Protein AF-A0AAX6HJB7-F1 (afdb_monomer)

InterPro domains:
  IPR014752 Arrestin-like, C-terminal domain superfamily [G3DSA:2.60.40.640] (1-41)
  IPR014752 Arrestin-like, C-terminal domain superfamily [G3DSA:2.60.40.640] (43-120)
  IPR028934 Vacuolar protein sorting protein 26 related [PF03643] (1-119)
  IPR028934 Vacuolar protein sorting protein 26 related [PTHR12233] (1-119)

Foldseek 3Di:
DDDWFDDDDPDGDWDKDWDWADDDPDDIDIDIDTDTDDDDDDDDPDFQKDKDWDDDPPAFIKIKIWRGDDDDPPGDTDIDM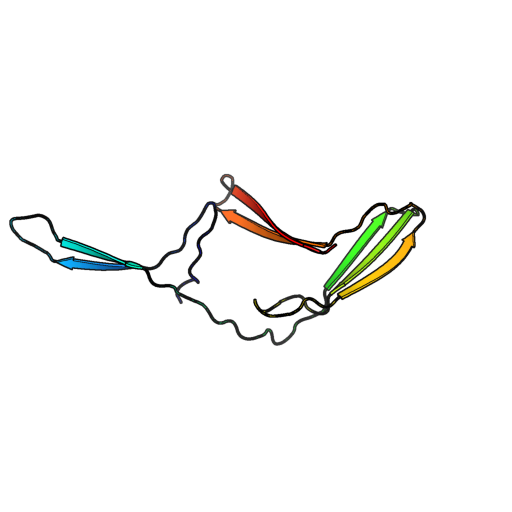DTPDHNDDDPDDKDWDKDWDWDDDDPPIDIDIDTPDIGD

Radius of gyration: 23.43 Å; Cα contacts (8 Å, |Δi|>4): 183; chains: 1; bounding box: 47×35×75 Å

Organism: Iris pallida (NCBI:txid29817)

Solvent-accessible surface area (backbone atoms only — not comparable to full-atom values): 7988 Å² total; per-residue (Å²): 131,86,71,56,53,40,84,58,92,92,48,74,47,80,50,70,53,74,50,71,50,84,53,95,91,52,83,60,50,75,49,75,45,78,56,85,46,79,75,89,74,79,82,70,96,74,58,55,61,40,76,48,77,50,77,42,89,100,34,34,30,39,38,39,39,29,63,49,71,74,77,61,102,84,60,82,93,52,68,50,77,45,82,79,38,78,72,59,88,78,89,80,81,75,49,71,46,69,51,73,50,76,46,75,61,80,95,60,58,45,76,48,76,47,80,78,43,79,49,121

pLDDT: mean 94.42, std 4.49, range [64.0, 97.69]

Secondary structure (DSSP, 8-state):
-PPPPEE-SS-EE-EEEEEEE--SSSPPEEEEEEE------PPPS----EEEEEEETTTEEEEEEES-S---TT----EEEEEEEE-S------EEEEEEEEES-GGG-EEEEEEEEEE-

Mean predicted aligned error: 5.27 Å

Nearest PDB structures (foldseek):
  7blq-assembly1_J  TM=9.415E-01  e=1.748E-09  Thermochaetoides thermophila DSM 1495
  7blo-assembly1_J  TM=9.409E-01  e=1.846E-09  Homo sapiens
  2r51-assembly1_A  TM=9.096E-01  e=3.958E-09  unclassified
  3lha-assembly2_B  TM=9.266E-01  e=7.206E-09  Mus musculus
  6md5-assembly1_A  TM=8.850E-01  e=4.921E-09  Danio rerio

Structure (mmCIF, N/CA/C/O backbone):
data_AF-A0AAX6HJB7-F1
#
_entry.id   AF-A0AAX6HJB7-F1
#
loop_
_atom_site.group_PDB
_atom_site.id
_atom_site.type_symbol
_atom_site.label_atom_id
_atom_site.label_alt_id
_atom_site.label_comp_id
_atom_site.label_asym_id
_atom_site.label_entity_id
_atom_site.label_seq_id
_atom_site.pdbx_PDB_ins_code
_atom_site.Cartn_x
_atom_site.Cartn_y
_atom_site.Cartn_z
_atom_site.occupancy
_atom_site.B_iso_or_equiv
_atom_site.auth_seq_id
_atom_site.auth_comp_id
_atom_site.auth_asym_id
_atom_site.auth_atom_id
_atom_site.pdbx_PDB_model_num
ATOM 1 N N . MET A 1 1 ? 18.890 -8.332 -10.661 1.00 64.00 1 MET A N 1
ATOM 2 C CA . MET A 1 1 ? 17.612 -8.703 -11.309 1.00 64.00 1 MET A CA 1
ATOM 3 C C . MET A 1 1 ? 16.896 -7.428 -11.729 1.00 64.00 1 MET A C 1
ATOM 5 O O . MET A 1 1 ? 17.056 -6.439 -11.022 1.00 64.00 1 MET A O 1
ATOM 9 N N . PRO A 1 2 ? 16.183 -7.409 -12.867 1.00 89.12 2 PRO A N 1
ATOM 10 C CA . PRO A 1 2 ? 15.421 -6.237 -13.295 1.00 89.12 2 PRO A CA 1
ATOM 11 C C . PRO A 1 2 ? 14.309 -5.894 -12.285 1.00 89.12 2 PRO A C 1
ATOM 13 O O . PRO A 1 2 ? 13.802 -6.768 -11.580 1.00 89.12 2 PRO A O 1
ATOM 16 N N . TYR A 1 3 ? 13.952 -4.615 -12.199 1.00 95.75 3 TYR A N 1
ATOM 17 C CA . TYR A 1 3 ? 12.834 -4.143 -11.386 1.00 95.75 3 TYR A CA 1
ATOM 18 C C . TYR A 1 3 ? 11.505 -4.403 -12.105 1.00 95.75 3 TYR A C 1
ATOM 20 O O . TYR A 1 3 ? 11.454 -4.511 -13.330 1.00 95.75 3 TYR A O 1
ATOM 28 N N . GLU A 1 4 ? 10.420 -4.510 -11.340 1.00 96.56 4 GLU A N 1
ATOM 29 C CA . GLU A 1 4 ? 9.080 -4.637 -11.910 1.00 96.56 4 GLU A CA 1
ATOM 30 C C . GLU A 1 4 ? 8.719 -3.371 -12.702 1.00 96.56 4 GLU A C 1
ATOM 32 O O . GLU A 1 4 ? 9.042 -2.252 -12.300 1.00 96.56 4 GLU A O 1
ATOM 37 N N . SER A 1 5 ? 8.079 -3.551 -13.859 1.00 97.62 5 SER A N 1
ATOM 38 C CA . SER A 1 5 ? 7.613 -2.432 -14.679 1.00 97.62 5 SER A CA 1
ATOM 39 C C . SER A 1 5 ? 6.569 -1.620 -13.921 1.00 97.62 5 SER A C 1
ATOM 41 O O . SER A 1 5 ? 5.623 -2.178 -13.373 1.00 97.62 5 SER A O 1
ATOM 43 N N . TYR A 1 6 ? 6.719 -0.298 -13.929 1.00 97.19 6 TYR A N 1
ATOM 44 C CA . TYR A 1 6 ? 5.857 0.608 -13.178 1.00 97.19 6 TYR A CA 1
ATOM 45 C C . TYR A 1 6 ? 5.481 1.821 -14.027 1.00 97.19 6 TYR A C 1
ATOM 47 O O . TYR A 1 6 ? 6.332 2.426 -14.681 1.00 97.19 6 TYR A O 1
ATOM 55 N N . ASN A 1 7 ? 4.199 2.177 -14.021 1.00 96.88 7 ASN A N 1
ATOM 56 C CA . ASN A 1 7 ? 3.677 3.357 -14.702 1.00 96.88 7 ASN A CA 1
ATOM 57 C C . ASN A 1 7 ? 2.932 4.220 -13.682 1.00 96.88 7 ASN A C 1
ATOM 59 O O . ASN A 1 7 ? 1.751 3.997 -13.418 1.00 96.88 7 ASN A O 1
ATOM 63 N N . GLY A 1 8 ? 3.677 5.136 -13.076 1.00 95.88 8 GLY A N 1
ATOM 64 C CA . GLY A 1 8 ? 3.228 6.043 -12.035 1.00 95.88 8 GLY A CA 1
ATOM 65 C C . GLY A 1 8 ? 2.830 7.423 -12.542 1.00 95.88 8 GLY A C 1
ATOM 66 O O . GLY A 1 8 ? 2.720 7.653 -13.751 1.00 95.88 8 GLY A O 1
ATOM 67 N N . VAL A 1 9 ? 2.647 8.339 -11.592 1.00 95.69 9 VAL A N 1
ATOM 68 C CA . VAL A 1 9 ? 2.314 9.746 -11.864 1.00 95.69 9 VAL A CA 1
ATOM 69 C C . VAL A 1 9 ? 3.575 10.505 -12.278 1.00 95.69 9 VAL A C 1
ATOM 71 O O . VAL A 1 9 ? 3.653 11.033 -13.386 1.00 95.69 9 VAL A O 1
ATOM 74 N N . ASN A 1 10 ? 4.595 10.478 -11.423 1.00 95.88 10 ASN A N 1
ATOM 75 C CA . ASN A 1 10 ? 5.857 11.194 -11.591 1.00 95.88 10 ASN A CA 1
ATOM 76 C C . ASN A 1 10 ? 6.973 10.316 -12.168 1.00 95.88 10 ASN A C 1
ATOM 78 O O . ASN A 1 10 ? 7.996 10.833 -12.618 1.00 95.88 10 ASN A O 1
ATOM 82 N N . VAL A 1 11 ? 6.801 8.989 -12.181 1.00 96.31 11 VAL A N 1
ATOM 83 C CA . VAL A 1 11 ? 7.839 8.055 -12.638 1.00 96.31 11 VAL A CA 1
ATOM 84 C C . VAL A 1 11 ? 7.290 6.934 -13.517 1.00 96.31 11 VAL A C 1
ATOM 86 O O . VAL A 1 11 ? 6.225 6.370 -13.278 1.00 96.31 11 VAL A O 1
ATOM 89 N N . ARG A 1 12 ? 8.058 6.567 -14.551 1.00 96.44 12 ARG A N 1
ATOM 90 C CA . ARG A 1 12 ? 7.783 5.411 -15.416 1.00 96.44 12 ARG A CA 1
ATOM 91 C C . ARG A 1 12 ? 9.028 4.545 -15.550 1.00 96.44 12 ARG A C 1
ATOM 93 O O . ARG A 1 12 ? 10.011 4.973 -16.150 1.00 96.44 12 ARG A O 1
ATOM 100 N N . LEU A 1 13 ? 8.957 3.310 -15.067 1.00 97.12 13 LEU A N 1
ATOM 101 C CA . LEU A 1 13 ? 9.980 2.283 -15.243 1.00 97.12 13 LEU A CA 1
ATOM 102 C C . LEU A 1 13 ? 9.517 1.320 -16.338 1.00 97.12 13 LEU A C 1
ATOM 104 O O . LEU A 1 13 ? 8.550 0.578 -16.163 1.00 97.12 13 LEU A O 1
ATOM 108 N N . ARG A 1 14 ? 10.182 1.365 -17.497 1.00 96.94 14 ARG A N 1
ATOM 109 C CA . ARG A 1 14 ? 9.791 0.615 -18.698 1.00 96.94 14 ARG A CA 1
ATOM 110 C C . ARG A 1 14 ? 10.988 -0.087 -19.319 1.00 96.94 14 ARG A C 1
ATOM 112 O O . ARG A 1 14 ? 12.083 0.466 -19.351 1.00 96.94 14 ARG A O 1
ATOM 119 N N . TYR A 1 15 ? 10.728 -1.254 -19.893 1.00 97.38 15 TYR A N 1
ATOM 120 C CA . TYR A 1 15 ? 11.691 -2.009 -20.682 1.00 97.38 15 TYR A CA 1
ATOM 121 C C . TYR A 1 15 ? 11.314 -1.950 -22.162 1.00 97.38 15 TYR A C 1
ATOM 123 O O . TYR A 1 15 ? 10.129 -1.959 -22.517 1.00 97.38 15 TYR A O 1
ATOM 131 N N . ILE A 1 16 ? 12.328 -1.841 -23.022 1.00 97.25 16 ILE A N 1
ATOM 132 C CA . ILE A 1 16 ? 12.165 -1.808 -24.476 1.00 97.25 16 ILE A CA 1
ATOM 133 C C . ILE A 1 16 ? 13.169 -2.738 -25.150 1.00 97.25 16 ILE A C 1
ATOM 135 O O . ILE A 1 16 ? 14.331 -2.803 -24.754 1.00 97.25 16 ILE A O 1
ATOM 139 N N . LEU A 1 17 ? 12.723 -3.413 -26.204 1.00 97.38 17 LEU A N 1
ATOM 140 C CA . LEU A 1 17 ? 13.595 -3.986 -27.219 1.00 97.38 17 LEU A CA 1
ATOM 141 C C . LEU A 1 17 ? 13.729 -2.954 -28.337 1.00 97.38 17 LEU A C 1
ATOM 143 O O . LEU A 1 17 ? 12.743 -2.656 -29.011 1.00 97.38 17 LEU A O 1
ATOM 147 N N . LYS A 1 18 ? 14.929 -2.397 -28.511 1.00 97.56 18 LYS A N 1
ATOM 148 C CA . LYS A 1 18 ? 15.237 -1.411 -29.551 1.00 97.56 18 LYS A CA 1
ATOM 149 C C . LYS A 1 18 ? 16.095 -2.063 -30.630 1.00 97.56 18 LYS A C 1
ATOM 151 O O . LYS A 1 18 ? 17.236 -2.432 -30.367 1.00 97.56 18 LYS A O 1
ATOM 156 N N . VAL A 1 19 ? 15.561 -2.175 -31.840 1.00 97.69 19 VAL A N 1
ATOM 157 C CA . VAL A 1 19 ? 16.272 -2.681 -33.018 1.00 97.69 19 VAL A CA 1
ATOM 158 C C . VAL A 1 19 ? 16.710 -1.492 -33.859 1.00 97.69 19 VAL A C 1
ATOM 160 O O . VAL A 1 19 ? 15.913 -0.603 -34.144 1.00 97.69 19 VAL A O 1
ATOM 163 N N . THR A 1 20 ? 17.986 -1.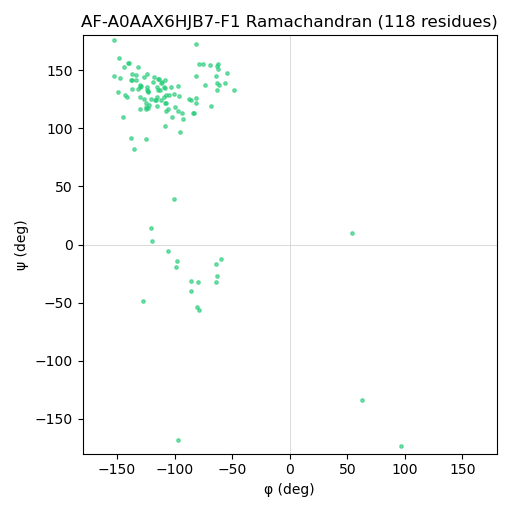454 -34.235 1.00 97.50 20 THR A N 1
ATOM 164 C CA . THR A 1 20 ? 18.540 -0.406 -35.100 1.00 97.50 20 THR A CA 1
ATOM 165 C C . THR A 1 20 ? 19.177 -1.054 -36.322 1.00 97.50 20 THR A C 1
ATOM 167 O O . THR A 1 20 ? 20.138 -1.805 -36.182 1.00 97.50 20 THR A O 1
ATOM 170 N N . VAL A 1 21 ? 18.656 -0.762 -37.513 1.00 96.88 21 VAL A N 1
ATOM 171 C CA . VAL A 1 21 ? 19.255 -1.168 -38.790 1.00 96.88 21 VAL A CA 1
ATOM 172 C C . VAL A 1 21 ? 20.163 -0.036 -39.260 1.00 96.88 21 VAL A C 1
ATOM 174 O O . VAL A 1 21 ? 19.681 1.037 -39.639 1.00 96.88 21 VAL A O 1
ATOM 177 N N . SER A 1 22 ? 21.476 -0.270 -39.185 1.00 96.00 22 SER A N 1
ATOM 178 C CA . SER A 1 22 ? 22.496 0.710 -39.571 1.00 96.00 22 SER A CA 1
ATOM 179 C C . SER A 1 22 ? 22.585 0.853 -41.088 1.00 96.00 22 SER A C 1
ATOM 181 O O . SER A 1 22 ? 22.558 -0.153 -41.801 1.00 96.00 22 SER A O 1
ATOM 183 N N . ARG A 1 23 ? 22.692 2.085 -41.594 1.00 95.19 23 ARG A N 1
ATOM 184 C CA . ARG A 1 23 ? 22.809 2.369 -43.033 1.00 95.19 23 ARG A CA 1
ATOM 185 C C . ARG A 1 23 ? 23.851 3.462 -43.284 1.00 95.19 23 ARG A C 1
ATOM 187 O O . ARG A 1 23 ? 23.940 4.420 -42.530 1.00 95.19 23 ARG A O 1
ATOM 194 N N . ASN A 1 24 ? 24.629 3.318 -44.359 1.00 89.31 24 ASN A N 1
ATOM 195 C CA . ASN A 1 24 ? 25.815 4.156 -44.600 1.00 89.31 24 ASN A CA 1
ATOM 196 C C . ASN A 1 24 ? 25.505 5.545 -45.185 1.00 89.31 24 ASN A C 1
ATOM 198 O O . ASN A 1 24 ? 26.223 6.496 -44.902 1.00 89.31 24 ASN A O 1
ATOM 202 N N . TYR A 1 25 ? 24.457 5.668 -46.007 1.00 91.12 25 TYR A N 1
ATOM 203 C CA . TYR A 1 25 ? 24.164 6.889 -46.784 1.00 91.12 25 TYR A CA 1
ATOM 204 C C . TYR A 1 25 ? 22.807 7.528 -46.449 1.00 91.12 25 TYR A C 1
ATOM 206 O O . TYR A 1 25 ? 22.405 8.507 -47.069 1.00 91.12 25 TYR A O 1
ATOM 214 N N . VAL A 1 26 ? 22.082 6.964 -45.481 1.00 92.88 26 VAL A N 1
ATOM 215 C CA . VAL A 1 26 ? 20.764 7.422 -45.013 1.00 92.88 26 VAL A CA 1
ATOM 216 C C . VAL A 1 26 ? 20.624 7.119 -43.526 1.00 92.88 26 VAL A C 1
ATOM 218 O O . VAL A 1 26 ? 21.328 6.261 -43.001 1.00 92.88 26 VAL A O 1
ATOM 221 N N . SER A 1 27 ? 19.698 7.802 -42.849 1.00 94.50 27 SER A N 1
ATOM 222 C CA . SER A 1 27 ? 19.447 7.616 -41.416 1.00 94.50 27 SER A CA 1
ATOM 223 C C . SER A 1 27 ? 19.161 6.155 -41.053 1.00 94.50 27 SER A C 1
ATOM 225 O O . SER A 1 27 ? 18.567 5.399 -41.827 1.00 94.50 27 SER A O 1
ATOM 227 N N . ASN A 1 28 ? 19.563 5.737 -39.855 1.00 95.56 28 ASN A N 1
ATOM 228 C CA . ASN A 1 28 ? 19.258 4.396 -39.359 1.00 95.56 28 ASN A CA 1
ATOM 229 C C . ASN A 1 28 ? 17.745 4.212 -39.191 1.00 95.56 28 ASN A C 1
ATOM 231 O O . ASN A 1 28 ? 17.041 5.140 -38.792 1.00 95.56 28 ASN A O 1
ATOM 235 N N . ILE A 1 29 ? 17.252 3.002 -39.454 1.00 96.19 29 ILE A N 1
ATOM 236 C CA . ILE A 1 29 ? 15.877 2.631 -39.096 1.00 96.19 29 ILE A CA 1
ATOM 237 C C . ILE A 1 29 ? 15.915 2.149 -37.653 1.00 96.19 29 ILE A C 1
ATOM 239 O O . ILE A 1 29 ? 16.681 1.243 -37.328 1.00 96.19 29 ILE A O 1
ATOM 243 N N . VAL A 1 30 ? 15.113 2.761 -36.790 1.00 96.94 30 VAL A N 1
ATOM 244 C CA . VAL A 1 30 ? 15.047 2.426 -35.369 1.00 96.94 30 VAL A CA 1
ATOM 245 C C . VAL A 1 30 ? 13.619 2.035 -35.035 1.00 96.94 30 VAL A C 1
ATOM 247 O O . VAL A 1 30 ? 12.717 2.855 -35.151 1.00 96.94 30 VAL A O 1
ATOM 250 N N . GLU A 1 31 ? 13.434 0.808 -34.566 1.00 97.69 31 GLU A N 1
ATOM 251 C CA . GLU A 1 31 ? 12.148 0.284 -34.112 1.00 97.69 31 GLU A CA 1
ATOM 252 C C . GLU A 1 31 ? 12.236 -0.106 -32.642 1.00 97.69 31 GLU A C 1
ATOM 254 O O . GLU A 1 31 ? 13.250 -0.638 -32.189 1.00 97.69 31 GLU A O 1
ATOM 259 N N . SER A 1 32 ? 11.192 0.185 -31.867 1.00 97.56 32 SER A N 1
ATOM 260 C CA . SER A 1 32 ? 11.161 -0.110 -30.430 1.00 97.56 32 SER A CA 1
ATOM 261 C C . SER A 1 32 ? 9.860 -0.795 -30.033 1.00 97.56 32 SER A C 1
ATOM 263 O O . SER A 1 32 ? 8.773 -0.353 -30.397 1.00 97.56 32 SER A O 1
ATOM 265 N N . ARG A 1 33 ? 9.962 -1.868 -29.245 1.00 97.56 33 ARG A N 1
ATOM 266 C CA . ARG A 1 33 ? 8.812 -2.594 -28.687 1.00 97.56 33 ARG A CA 1
ATOM 267 C C . ARG A 1 33 ? 8.903 -2.655 -27.169 1.00 97.56 33 ARG A C 1
ATOM 269 O O . ARG A 1 33 ? 9.947 -2.998 -26.622 1.00 97.56 33 ARG A O 1
ATOM 276 N N . HIS A 1 34 ? 7.805 -2.322 -26.498 1.00 96.62 34 HIS A N 1
ATOM 277 C CA . HIS A 1 34 ? 7.687 -2.417 -25.045 1.00 96.62 34 HIS A CA 1
ATOM 278 C C . HIS A 1 34 ? 7.371 -3.849 -24.614 1.00 96.62 34 HIS A C 1
ATOM 280 O O . HIS A 1 34 ? 6.607 -4.544 -25.281 1.00 96.62 34 HIS A O 1
ATOM 286 N N . PHE A 1 35 ? 7.904 -4.254 -23.465 1.00 96.00 35 PHE A N 1
ATOM 287 C CA . PHE A 1 35 ? 7.484 -5.463 -22.764 1.00 96.00 35 PHE A CA 1
ATOM 288 C C . PHE A 1 35 ? 7.438 -5.204 -21.255 1.00 96.00 35 PHE A C 1
ATOM 290 O O . PHE A 1 35 ? 8.082 -4.278 -20.756 1.00 96.00 35 PHE A O 1
ATOM 297 N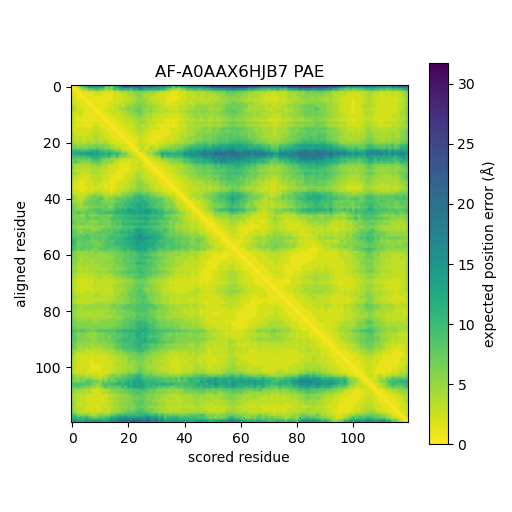 N . LEU A 1 36 ? 6.640 -5.998 -20.540 1.00 96.69 36 LEU A N 1
ATOM 298 C CA . LEU A 1 36 ? 6.481 -5.888 -19.093 1.00 96.69 36 LEU A CA 1
ATOM 299 C C . LEU A 1 36 ? 7.383 -6.894 -18.383 1.00 96.69 36 LEU A C 1
ATOM 301 O O . LEU A 1 36 ? 7.451 -8.063 -18.755 1.00 96.69 36 LEU A O 1
ATOM 305 N N . VAL A 1 37 ? 8.030 -6.426 -17.327 1.00 97.00 37 VAL A N 1
ATOM 306 C CA . VAL A 1 37 ? 8.740 -7.253 -16.353 1.00 97.00 37 VAL A CA 1
ATOM 307 C C . VAL A 1 37 ? 7.891 -7.302 -15.094 1.00 97.00 37 VAL A C 1
ATOM 309 O O . VAL A 1 37 ? 7.498 -6.252 -14.590 1.00 97.00 37 VAL A O 1
ATOM 312 N N . ARG A 1 38 ? 7.623 -8.509 -14.595 1.00 94.06 38 ARG A N 1
ATOM 313 C CA . ARG A 1 38 ? 6.920 -8.752 -13.334 1.00 94.06 38 ARG A CA 1
ATOM 314 C C . ARG A 1 38 ? 7.804 -9.593 -12.426 1.00 94.06 38 ARG A C 1
ATOM 316 O O . ARG A 1 38 ? 8.298 -10.633 -12.857 1.00 94.06 38 ARG A O 1
ATOM 323 N N . ASN A 1 39 ? 7.954 -9.170 -11.179 1.00 92.50 39 ASN A N 1
ATOM 324 C CA . ASN A 1 39 ? 8.721 -9.886 -10.175 1.00 92.50 39 ASN A CA 1
ATOM 325 C C . ASN A 1 39 ? 7.765 -10.676 -9.281 1.00 92.50 39 ASN A C 1
ATOM 327 O O . ASN A 1 39 ? 6.901 -10.123 -8.605 1.00 92.50 39 ASN A O 1
ATOM 331 N N . TYR A 1 40 ? 7.915 -11.999 -9.284 1.00 89.25 40 TYR A N 1
ATOM 332 C CA . TYR A 1 40 ? 7.178 -12.845 -8.358 1.00 89.25 40 TYR A CA 1
ATOM 333 C C . TYR A 1 40 ? 7.877 -12.854 -7.001 1.00 89.25 40 TYR A C 1
ATOM 335 O O . TYR A 1 40 ? 9.057 -13.192 -6.906 1.00 89.25 40 TYR A O 1
ATOM 343 N N . THR A 1 41 ? 7.127 -12.528 -5.954 1.00 87.69 41 THR A N 1
ATOM 344 C CA . THR A 1 41 ? 7.596 -12.621 -4.572 1.00 87.69 41 THR A CA 1
ATOM 345 C C . THR A 1 41 ? 6.871 -13.783 -3.901 1.00 87.69 41 THR A C 1
ATOM 347 O O . THR A 1 41 ? 5.637 -13.816 -3.946 1.00 87.69 41 THR A O 1
ATOM 350 N N . PRO A 1 42 ? 7.587 -14.744 -3.287 1.00 89.00 42 PRO A N 1
ATOM 351 C CA . PRO A 1 42 ? 6.938 -15.795 -2.518 1.00 89.00 42 PRO A CA 1
ATOM 352 C C . PRO A 1 42 ? 6.182 -15.194 -1.331 1.00 89.00 42 PRO A C 1
ATOM 354 O O . PRO A 1 42 ? 6.519 -14.114 -0.836 1.00 89.00 42 PRO A O 1
ATOM 357 N N . LEU A 1 43 ? 5.162 -15.911 -0.858 1.00 87.81 43 LEU A N 1
ATOM 358 C CA . LEU A 1 43 ? 4.458 -15.515 0.356 1.00 87.81 43 LEU A CA 1
ATOM 359 C C . LEU A 1 43 ? 5.459 -15.400 1.519 1.00 87.81 43 LEU A C 1
ATOM 361 O O . LEU A 1 43 ? 6.362 -16.234 1.635 1.00 87.81 43 LEU A O 1
ATOM 365 N N . PRO A 1 44 ? 5.330 -14.371 2.371 1.00 90.38 44 PRO A N 1
ATOM 366 C CA . PRO A 1 44 ? 6.197 -14.227 3.531 1.00 90.38 44 PRO A CA 1
ATOM 367 C C . PRO A 1 44 ? 6.030 -15.433 4.465 1.00 90.38 44 PRO A C 1
ATOM 369 O O . PRO A 1 44 ? 4.909 -15.862 4.729 1.00 90.38 44 PRO A O 1
ATOM 372 N N . THR A 1 45 ? 7.142 -15.954 4.990 1.00 88.62 45 THR A N 1
ATOM 373 C CA . THR A 1 45 ? 7.143 -17.084 5.938 1.00 88.62 45 THR A CA 1
ATOM 374 C C . THR A 1 45 ? 6.443 -16.743 7.251 1.00 88.62 45 THR A C 1
ATOM 376 O O . THR A 1 45 ? 5.822 -17.605 7.862 1.00 88.62 45 THR A O 1
ATOM 379 N N . ILE A 1 46 ? 6.523 -15.477 7.667 1.00 91.31 46 ILE A N 1
ATOM 380 C CA . ILE A 1 46 ? 5.842 -14.923 8.837 1.00 91.31 46 ILE A CA 1
ATOM 381 C C . ILE A 1 46 ? 5.065 -13.689 8.380 1.00 91.31 46 ILE A C 1
ATOM 383 O O . ILE A 1 46 ? 5.635 -12.771 7.782 1.00 91.31 46 ILE A O 1
ATOM 387 N N . ASN A 1 47 ? 3.764 -13.665 8.660 1.00 93.38 47 ASN A N 1
ATOM 388 C CA . ASN A 1 47 ? 2.868 -12.572 8.300 1.00 93.38 47 ASN A CA 1
ATOM 389 C C . ASN A 1 47 ? 1.968 -12.235 9.486 1.00 93.38 47 ASN A C 1
ATOM 391 O O . ASN A 1 47 ? 0.852 -12.733 9.595 1.00 93.38 47 ASN A O 1
ATOM 395 N N . ASN A 1 48 ? 2.506 -11.438 10.404 1.00 94.62 48 ASN A N 1
ATOM 396 C CA . ASN A 1 48 ? 1.814 -11.097 11.640 1.00 94.62 48 ASN A CA 1
ATOM 397 C C . ASN A 1 48 ? 0.612 -10.188 11.370 1.00 94.62 48 ASN A C 1
ATOM 399 O O . ASN A 1 48 ? 0.604 -9.435 10.387 1.00 94.62 48 ASN A O 1
ATOM 403 N N . SER A 1 49 ? -0.359 -10.242 12.281 1.00 95.38 49 SER A N 1
ATOM 404 C CA . SER A 1 49 ? -1.449 -9.278 12.335 1.00 95.38 49 SER A CA 1
ATOM 405 C C . SER A 1 49 ? -0.923 -7.874 12.632 1.00 95.38 49 SER A C 1
ATOM 407 O O . SER A 1 49 ? 0.138 -7.693 13.236 1.00 95.38 49 SER A O 1
ATOM 409 N N . ILE A 1 50 ? -1.668 -6.871 12.179 1.00 96.06 50 ILE A N 1
ATOM 410 C CA . ILE A 1 50 ? -1.416 -5.462 12.490 1.00 96.06 50 ILE A CA 1
ATOM 411 C C . ILE A 1 50 ? -2.522 -4.990 13.420 1.00 96.06 50 ILE A C 1
ATOM 413 O O . ILE A 1 50 ? -3.693 -5.256 13.158 1.00 96.06 50 ILE A O 1
ATOM 417 N N . LYS A 1 51 ? -2.146 -4.252 14.464 1.00 95.81 51 LYS A N 1
ATOM 418 C CA . LYS A 1 51 ? -3.074 -3.504 15.311 1.00 95.81 51 LYS A CA 1
ATOM 419 C C . LYS A 1 51 ? -2.797 -2.015 15.169 1.00 95.81 51 LYS A C 1
ATOM 421 O O . LYS A 1 51 ? -1.637 -1.609 15.152 1.00 95.81 51 LYS A O 1
ATOM 426 N N . MET A 1 52 ? -3.851 -1.226 15.029 1.00 95.06 52 MET A N 1
ATOM 427 C CA . MET A 1 52 ? -3.794 0.232 14.996 1.00 95.06 52 MET A CA 1
ATOM 428 C C . MET A 1 52 ? -4.811 0.769 15.988 1.00 95.06 52 MET A C 1
ATOM 430 O O . MET A 1 52 ? -5.939 0.287 16.022 1.00 95.06 52 MET A O 1
ATOM 434 N N . GLU A 1 53 ? -4.432 1.774 16.759 1.00 94.06 53 GLU A N 1
ATOM 435 C CA . GLU A 1 53 ? -5.304 2.395 17.750 1.00 94.06 53 GLU A CA 1
ATOM 436 C C . GLU A 1 53 ? -5.541 3.862 17.406 1.00 94.06 53 GLU A C 1
ATOM 438 O O . GLU A 1 53 ? -4.663 4.559 16.891 1.00 94.06 53 GLU A O 1
ATOM 443 N N . VAL A 1 54 ? -6.756 4.323 17.679 1.00 92.81 54 VAL A N 1
ATOM 444 C CA . VAL A 1 54 ? -7.127 5.734 17.637 1.00 92.81 54 VAL A CA 1
ATOM 445 C C . VAL A 1 54 ? -7.724 6.077 18.993 1.00 92.81 54 VAL A C 1
ATOM 447 O O . VAL A 1 54 ? -8.741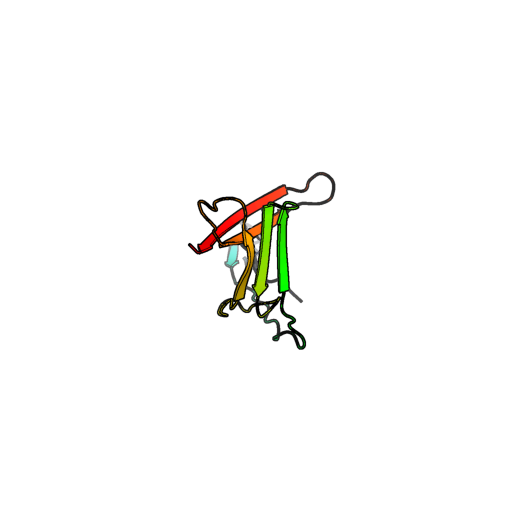 5.507 19.397 1.00 92.81 54 VAL A O 1
ATOM 450 N N . GLY A 1 55 ? -7.072 7.002 19.697 1.00 92.12 55 GLY A N 1
ATOM 451 C CA . GLY A 1 55 ? -7.410 7.375 21.064 1.00 92.12 55 GLY A CA 1
ATOM 452 C C . GLY A 1 55 ? -7.534 8.885 21.249 1.00 92.12 55 GLY A C 1
ATOM 453 O O . GLY A 1 55 ? -6.704 9.652 20.768 1.00 92.12 55 GLY A O 1
ATOM 454 N N . ILE A 1 56 ? -8.566 9.298 21.978 1.00 94.81 56 ILE A N 1
ATOM 455 C CA . ILE A 1 56 ? -8.692 10.607 22.616 1.00 94.81 56 ILE A CA 1
ATOM 456 C C . ILE A 1 56 ? -8.955 10.321 24.091 1.00 94.81 56 ILE A C 1
ATOM 458 O O . ILE A 1 56 ? -9.932 9.639 24.420 1.00 94.81 56 ILE A O 1
ATOM 462 N N . GLU A 1 57 ? -8.085 10.834 24.958 1.00 95.75 57 GLU A N 1
ATOM 463 C CA . GLU A 1 57 ? -8.167 10.640 26.406 1.00 95.75 57 GLU A CA 1
ATOM 464 C C . GLU A 1 57 ? -9.584 10.916 26.929 1.00 95.75 57 GLU A C 1
ATOM 466 O O . GLU A 1 57 ? -10.241 11.881 26.528 1.00 95.75 57 GLU A O 1
ATOM 471 N N . ASP A 1 58 ? -10.083 10.000 27.761 1.00 94.31 58 ASP A N 1
ATOM 472 C CA . ASP A 1 58 ? -11.416 10.035 28.370 1.00 94.31 58 ASP A CA 1
ATOM 473 C C . ASP A 1 58 ? -12.616 10.176 27.417 1.00 94.31 58 ASP A C 1
ATOM 475 O O . ASP A 1 58 ? -13.746 10.337 27.886 1.00 94.31 58 ASP A O 1
ATOM 479 N N . CYS A 1 59 ? -12.415 10.066 26.102 1.00 96.12 59 CYS A N 1
ATOM 480 C CA . CYS A 1 59 ? -13.428 10.378 25.095 1.00 96.12 59 CYS A CA 1
ATOM 481 C C . CYS A 1 59 ? -13.655 9.251 24.083 1.00 96.12 59 CYS A C 1
ATOM 483 O O . CYS A 1 59 ? -14.802 8.895 23.799 1.00 96.12 59 CYS A O 1
ATOM 485 N N . LEU A 1 60 ? -12.582 8.712 23.507 1.00 97.44 60 LEU A N 1
ATOM 486 C CA . LEU A 1 60 ? -12.653 7.769 22.397 1.00 97.44 60 LEU A CA 1
ATOM 487 C C . LEU A 1 60 ? -11.475 6.802 22.459 1.00 97.44 60 LEU A C 1
ATOM 489 O O . LEU A 1 60 ? -10.338 7.238 22.575 1.00 97.44 60 LEU A O 1
ATOM 493 N N . HIS A 1 61 ? -11.728 5.507 22.338 1.00 97.44 61 HIS A N 1
ATOM 494 C CA . HIS A 1 61 ? -10.684 4.509 22.151 1.00 97.44 61 HIS A CA 1
ATOM 495 C C . HIS A 1 61 ? -11.213 3.410 21.229 1.00 97.44 61 HIS A C 1
ATOM 497 O O . HIS A 1 61 ? -12.126 2.667 21.601 1.00 97.44 61 HIS A O 1
ATOM 503 N N . ILE A 1 62 ? -10.674 3.357 20.010 1.00 97.00 62 ILE A N 1
ATOM 504 C CA . ILE A 1 62 ? -11.011 2.368 18.983 1.00 97.00 62 ILE A CA 1
ATOM 505 C C . ILE A 1 62 ? -9.730 1.659 18.551 1.00 97.00 62 ILE A C 1
ATOM 507 O O . ILE A 1 62 ? -8.736 2.314 18.237 1.00 97.00 62 ILE A O 1
ATOM 511 N N . GLU A 1 63 ? -9.778 0.333 18.471 1.00 97.12 63 GLU A N 1
ATOM 512 C CA . GLU A 1 63 ? -8.708 -0.483 17.899 1.00 97.12 63 GLU A CA 1
ATOM 513 C C . GLU A 1 63 ? -9.155 -1.136 16.590 1.00 97.12 63 GLU A C 1
ATOM 515 O O . GLU A 1 63 ? -10.261 -1.662 16.477 1.00 97.12 63 GLU A O 1
ATOM 520 N N . PHE A 1 64 ? -8.256 -1.160 15.614 1.00 96.06 64 PHE A N 1
ATOM 521 C CA . PHE A 1 64 ? -8.382 -1.876 14.353 1.00 96.06 64 PHE A CA 1
ATOM 522 C C . PHE A 1 64 ? -7.364 -3.009 14.336 1.00 96.06 64 PHE A C 1
ATOM 524 O O . PHE A 1 64 ? -6.165 -2.772 14.469 1.00 96.06 64 PHE A O 1
ATOM 531 N N . GLU A 1 65 ? -7.823 -4.237 14.132 1.00 97.12 65 GLU A N 1
ATOM 532 C CA . GLU A 1 65 ? -6.968 -5.411 13.981 1.00 97.12 65 GLU A CA 1
ATOM 533 C C . GLU A 1 65 ? -7.128 -5.992 12.577 1.00 97.12 65 GLU A C 1
ATOM 535 O O . GLU A 1 65 ? -8.234 -6.345 12.177 1.00 97.12 65 GLU A O 1
ATOM 540 N N . TYR A 1 66 ? -6.027 -6.144 11.843 1.00 96.81 66 TYR A N 1
ATOM 541 C CA . TYR A 1 66 ? -5.982 -6.832 10.552 1.00 96.81 66 TYR A CA 1
ATOM 542 C C . TYR A 1 66 ? -5.209 -8.137 10.669 1.00 96.81 66 TYR A C 1
ATOM 544 O O . TYR A 1 66 ? -4.155 -8.195 11.295 1.00 96.81 66 TYR A O 1
ATOM 552 N N . SER A 1 67 ? -5.695 -9.179 10.002 1.00 96.69 67 SER A N 1
ATOM 553 C CA . SER A 1 67 ? -5.132 -10.535 10.066 1.00 96.69 67 SER A CA 1
ATOM 554 C C . SER A 1 67 ? -3.697 -10.668 9.541 1.00 96.69 67 SER A C 1
ATOM 556 O O . SER A 1 67 ? -2.983 -11.568 9.976 1.00 96.69 67 SER A O 1
ATOM 558 N N . LYS A 1 68 ? -3.269 -9.802 8.613 1.00 95.69 68 LYS A N 1
ATOM 559 C CA . LYS A 1 68 ? -1.953 -9.849 7.957 1.00 95.69 68 LYS A CA 1
ATOM 560 C C . LYS A 1 68 ? -1.373 -8.444 7.782 1.00 95.69 68 LYS A C 1
ATOM 562 O O . LYS A 1 68 ? -2.112 -7.467 7.662 1.00 95.69 68 LYS A O 1
ATOM 567 N N . SER A 1 69 ? -0.051 -8.367 7.667 1.00 95.56 69 SER A N 1
ATOM 568 C CA . SER A 1 69 ? 0.701 -7.143 7.355 1.00 95.56 69 SER A CA 1
ATOM 569 C C . SER A 1 69 ? 1.104 -7.020 5.887 1.00 95.56 69 SER A C 1
ATOM 571 O O . SER A 1 69 ? 1.399 -5.927 5.408 1.00 95.56 69 SER A O 1
ATOM 573 N N . LYS A 1 70 ? 1.116 -8.136 5.154 1.00 95.06 70 LYS A N 1
ATOM 574 C CA . LYS A 1 70 ? 1.450 -8.200 3.727 1.00 95.06 70 LYS A CA 1
ATOM 575 C C . LYS A 1 70 ? 0.370 -8.978 2.982 1.00 95.06 70 LYS A C 1
ATOM 577 O O . LYS A 1 70 ? -0.018 -10.056 3.428 1.00 95.06 70 LYS A O 1
ATOM 582 N N . TYR A 1 71 ? -0.062 -8.465 1.835 1.00 94.69 71 TYR A N 1
ATOM 583 C CA . TYR A 1 71 ? -1.138 -9.049 1.033 1.00 94.69 71 TYR A CA 1
ATOM 584 C C . TYR A 1 71 ? -0.681 -9.276 -0.407 1.00 94.69 71 TYR A C 1
ATOM 586 O O . TYR A 1 71 ? 0.073 -8.481 -0.968 1.00 94.69 71 TYR A O 1
ATOM 594 N N . HIS A 1 72 ? -1.151 -1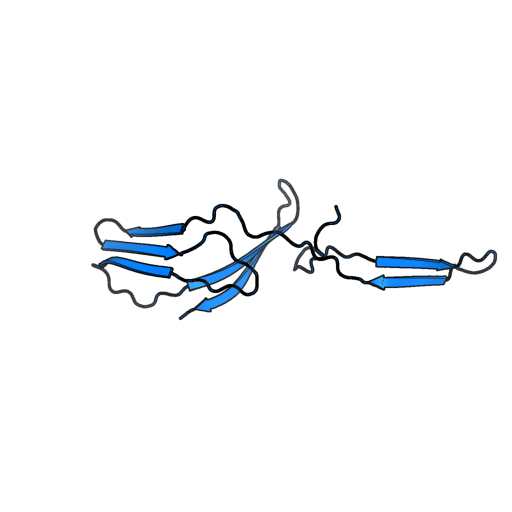0.365 -1.013 1.00 94.31 72 HIS A N 1
ATOM 595 C CA . HIS A 1 72 ? -1.053 -10.549 -2.459 1.00 94.31 72 HIS A CA 1
ATOM 596 C C . HIS A 1 72 ? -2.091 -9.660 -3.175 1.00 94.31 72 HIS A C 1
ATOM 598 O O . HIS A 1 72 ? -3.142 -9.360 -2.618 1.00 94.31 72 HIS A O 1
ATOM 604 N N . LEU A 1 73 ? -1.859 -9.299 -4.443 1.00 93.31 73 LEU A N 1
ATOM 605 C CA . LEU A 1 73 ? -2.750 -8.424 -5.238 1.00 93.31 73 LEU A CA 1
ATOM 606 C C . LEU A 1 73 ? -4.185 -8.955 -5.436 1.00 93.31 73 LEU A C 1
ATOM 608 O O . LEU A 1 73 ? -5.047 -8.237 -5.927 1.00 93.31 73 LEU A O 1
ATOM 612 N N . LYS A 1 74 ? -4.424 -10.228 -5.116 1.00 93.00 74 LYS A N 1
ATOM 613 C CA . LYS A 1 74 ? -5.732 -10.903 -5.192 1.00 93.00 74 LYS A CA 1
ATOM 614 C C . LYS A 1 74 ? -6.194 -11.444 -3.833 1.00 93.00 74 LYS A C 1
ATOM 616 O O . LYS A 1 74 ? -7.034 -12.334 -3.788 1.00 93.00 74 LYS A O 1
ATOM 621 N N . ASP A 1 75 ? -5.551 -11.012 -2.754 1.00 94.75 75 ASP A N 1
ATOM 622 C CA . ASP A 1 75 ? -5.880 -11.444 -1.396 1.00 94.75 75 ASP A CA 1
ATOM 623 C C . ASP A 1 75 ? -7.077 -10.649 -0.850 1.00 94.75 75 ASP A C 1
ATOM 625 O O . ASP A 1 75 ? -7.529 -9.677 -1.458 1.00 94.75 75 ASP A O 1
ATOM 629 N N . VAL A 1 76 ? -7.567 -11.058 0.317 1.00 94.50 76 VAL A N 1
ATOM 630 C CA . VAL A 1 76 ? -8.652 -10.391 1.042 1.00 94.50 76 VAL A CA 1
ATOM 631 C C . VAL A 1 76 ? -8.107 -9.834 2.352 1.00 94.50 76 VAL A C 1
ATOM 633 O O . VAL A 1 76 ? -7.412 -10.529 3.097 1.00 94.50 76 VAL A O 1
ATOM 636 N N . ILE A 1 77 ? -8.443 -8.579 2.650 1.00 95.19 77 ILE A N 1
ATOM 637 C CA . ILE A 1 77 ? -8.151 -7.962 3.945 1.00 95.19 77 ILE A CA 1
ATOM 638 C C . ILE A 1 77 ? -9.258 -8.367 4.918 1.00 95.19 77 ILE A C 1
ATOM 640 O O . ILE A 1 77 ? -10.412 -7.984 4.754 1.00 95.19 77 ILE A O 1
ATOM 644 N N . ILE A 1 78 ? -8.897 -9.155 5.930 1.00 95.69 78 ILE A N 1
ATOM 645 C CA . ILE A 1 78 ? -9.794 -9.550 7.022 1.00 95.69 78 ILE A CA 1
ATOM 646 C C . ILE A 1 78 ? -9.360 -8.799 8.274 1.00 95.69 78 ILE A C 1
ATOM 648 O O . ILE A 1 78 ? -8.180 -8.862 8.638 1.00 95.69 78 ILE A O 1
ATOM 652 N N . GLY A 1 79 ? -10.304 -8.135 8.939 1.00 95.25 79 GLY A N 1
ATOM 653 C CA . GLY A 1 79 ? -10.046 -7.404 10.171 1.00 95.25 79 GLY A CA 1
ATOM 654 C C . GLY A 1 79 ? -11.254 -7.287 11.096 1.00 95.25 79 GLY A C 1
ATOM 655 O O . GLY A 1 79 ? -12.348 -7.755 10.778 1.00 95.25 79 GLY A O 1
ATOM 656 N N . LYS A 1 80 ? -11.021 -6.691 12.265 1.00 95.12 80 LYS A N 1
ATOM 657 C CA . LYS A 1 80 ? -11.999 -6.431 13.326 1.00 95.12 80 LYS A CA 1
ATOM 658 C C . LYS A 1 80 ? -11.788 -5.029 13.884 1.00 95.12 80 LYS A C 1
ATOM 660 O O . LYS A 1 80 ? -10.655 -4.560 13.952 1.00 95.12 80 LYS A O 1
ATOM 665 N N . ILE A 1 81 ? -12.879 -4.393 14.296 1.00 95.38 81 ILE A N 1
ATOM 666 C CA . ILE A 1 81 ? -12.867 -3.080 14.942 1.00 95.38 81 ILE A CA 1
ATOM 667 C C . ILE A 1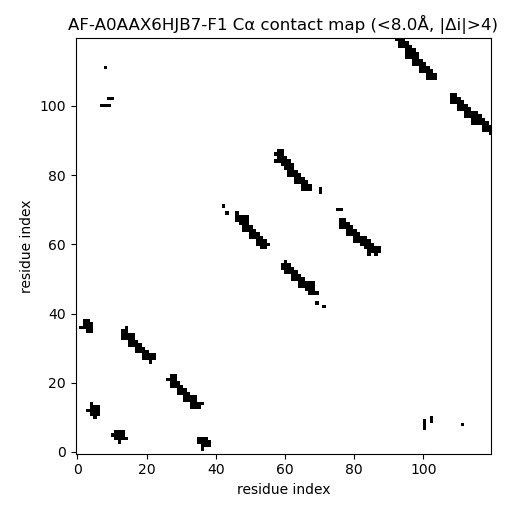 81 ? -13.412 -3.259 16.357 1.00 95.38 81 ILE A C 1
ATOM 669 O O . ILE A 1 81 ? -14.517 -3.777 16.528 1.00 95.38 81 ILE A O 1
ATOM 673 N N . TYR A 1 82 ? -12.639 -2.853 17.359 1.00 96.94 82 TYR A N 1
ATOM 674 C CA . TYR A 1 82 ? -13.013 -2.916 18.767 1.00 96.94 82 TYR A CA 1
ATOM 675 C C . TYR A 1 82 ? -13.282 -1.505 19.284 1.00 96.94 82 TYR A C 1
ATOM 677 O O . TYR A 1 82 ? -12.411 -0.640 19.247 1.00 96.94 82 TYR A O 1
ATOM 685 N N . PHE A 1 83 ? -14.493 -1.275 19.788 1.00 96.50 83 PHE A N 1
ATOM 686 C CA . PHE A 1 83 ? -14.883 -0.018 20.422 1.00 96.50 83 PHE A CA 1
ATOM 687 C C . PHE A 1 83 ? -14.700 -0.152 21.935 1.00 96.50 83 PHE A C 1
ATOM 689 O O . PHE A 1 83 ? -15.557 -0.715 22.614 1.00 96.50 83 PHE A O 1
ATOM 696 N N . LEU A 1 84 ? -13.570 0.327 22.455 1.00 96.94 84 LEU A N 1
ATOM 697 C CA . LEU A 1 84 ? -13.210 0.192 23.870 1.00 96.94 84 LEU A CA 1
ATOM 698 C C . LEU A 1 84 ? -13.806 1.318 24.727 1.00 96.94 84 LEU A C 1
ATOM 700 O O . LEU A 1 84 ? -14.288 1.069 25.830 1.00 96.94 84 LEU A O 1
ATOM 704 N N . LEU A 1 85 ? -13.811 2.551 24.211 1.00 97.00 85 LEU A N 1
ATOM 705 C CA . LEU A 1 85 ? -14.433 3.714 24.850 1.00 97.00 85 LEU A CA 1
ATOM 706 C C . LEU A 1 85 ? -15.103 4.594 23.793 1.00 97.00 85 LEU A C 1
ATOM 708 O O . LEU A 1 85 ? -14.458 5.004 22.833 1.00 97.00 85 LEU A O 1
ATOM 712 N N . VAL A 1 86 ? -16.385 4.918 23.978 1.00 96.81 86 VAL A N 1
ATOM 713 C CA . VAL A 1 86 ? -17.129 5.814 23.077 1.00 96.81 86 VAL A CA 1
ATOM 714 C C . VAL A 1 86 ? -17.986 6.770 23.905 1.00 96.81 86 VAL A C 1
ATOM 716 O O . VAL A 1 86 ? -19.120 6.464 24.265 1.00 96.81 86 VAL A O 1
ATOM 719 N N . ARG A 1 87 ? -17.432 7.940 24.234 1.00 97.00 87 ARG A N 1
ATOM 720 C CA . ARG A 1 87 ? -18.131 9.033 24.940 1.00 97.00 87 ARG A CA 1
ATOM 721 C C . ARG A 1 87 ? -18.489 10.211 24.028 1.00 97.00 87 ARG A C 1
ATOM 723 O O . ARG A 1 87 ? -19.203 11.115 24.451 1.00 97.00 87 ARG A O 1
ATOM 730 N N . ILE A 1 88 ? -18.045 10.183 22.771 1.00 95.75 88 ILE A N 1
ATOM 731 C CA . ILE A 1 88 ? -18.407 11.148 21.725 1.00 95.75 88 ILE A CA 1
ATOM 732 C C . ILE A 1 88 ? -19.215 10.424 20.642 1.00 95.75 88 ILE A C 1
ATOM 734 O O . ILE A 1 88 ? -18.928 9.277 20.304 1.00 95.75 88 ILE A O 1
ATOM 738 N N . LYS A 1 89 ? -20.230 11.094 20.078 1.00 94.94 89 LYS A N 1
ATOM 739 C CA . LYS A 1 89 ? -21.005 10.554 18.951 1.00 94.94 89 LYS A CA 1
ATOM 740 C C . LYS A 1 89 ? -20.137 10.482 17.692 1.00 94.94 89 LYS A C 1
ATOM 742 O O . LYS A 1 89 ? -19.691 11.511 17.190 1.00 94.94 89 LYS A O 1
ATOM 747 N N . ILE A 1 90 ? -19.955 9.277 17.159 1.00 93.12 90 ILE A N 1
ATOM 748 C CA . ILE A 1 90 ? -19.269 9.044 15.885 1.00 93.12 90 ILE A CA 1
ATOM 749 C C . ILE A 1 90 ? -20.269 9.298 14.758 1.00 93.12 90 ILE A C 1
ATOM 751 O O . ILE A 1 90 ? -21.331 8.680 14.724 1.00 93.12 90 ILE A O 1
ATOM 755 N N . LYS A 1 91 ? -19.948 10.232 13.855 1.00 94.00 91 LYS A N 1
ATOM 756 C CA . LYS A 1 91 ? -20.809 10.545 12.706 1.00 94.00 91 LYS A CA 1
ATOM 757 C C . LYS A 1 91 ? -20.621 9.532 11.580 1.00 94.00 91 LYS A C 1
ATOM 759 O O . LYS A 1 91 ? -21.599 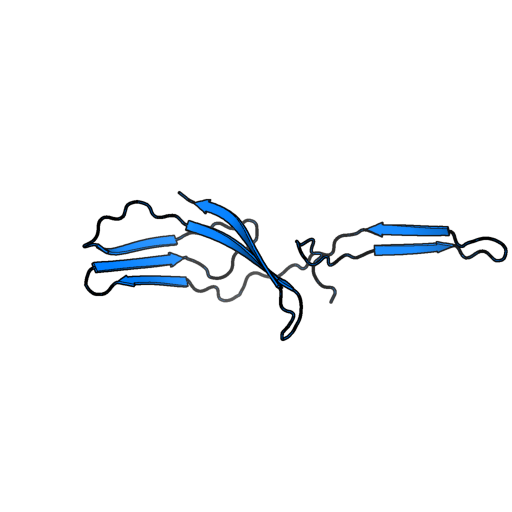8.955 11.136 1.00 94.00 91 LYS A O 1
ATOM 764 N N . ASN A 1 92 ? -19.375 9.343 11.151 1.00 91.50 92 ASN A N 1
ATOM 765 C CA . ASN A 1 92 ? -18.965 8.427 10.091 1.00 91.50 92 ASN A CA 1
ATOM 766 C C . ASN A 1 92 ? -17.608 7.819 10.467 1.00 91.50 92 ASN A C 1
ATOM 768 O O . ASN A 1 92 ? -16.825 8.455 11.176 1.00 91.50 92 ASN A O 1
ATOM 772 N N . MET A 1 93 ? -17.332 6.621 9.965 1.00 91.12 93 MET A N 1
ATOM 773 C CA . MET A 1 93 ? -16.031 5.962 10.031 1.00 91.12 93 MET A CA 1
ATOM 774 C C . MET A 1 93 ? -15.839 5.218 8.711 1.00 91.12 93 MET A C 1
ATOM 776 O O . MET A 1 93 ? -16.732 4.479 8.312 1.00 91.12 93 MET A O 1
ATOM 780 N N . GLU A 1 94 ? -14.705 5.425 8.051 1.00 91.69 94 GLU A N 1
ATOM 781 C CA . GLU A 1 94 ? -14.390 4.828 6.750 1.00 91.69 94 GLU A CA 1
ATOM 782 C C . GLU A 1 94 ? -12.986 4.222 6.774 1.00 91.69 94 GLU A C 1
ATOM 784 O O . GLU A 1 94 ? -12.117 4.661 7.537 1.00 91.69 94 GLU A O 1
ATOM 789 N N . LEU A 1 95 ? -12.766 3.205 5.942 1.00 91.50 95 LEU A N 1
ATOM 790 C CA . LEU A 1 95 ? -11.446 2.625 5.724 1.00 91.50 95 LEU A CA 1
ATOM 791 C C . LEU A 1 95 ? -11.014 2.857 4.276 1.00 91.50 95 LEU A C 1
ATOM 793 O O . LEU A 1 95 ? -11.711 2.479 3.340 1.00 91.50 95 LEU A O 1
ATOM 797 N N . GLU A 1 96 ? -9.826 3.424 4.082 1.00 95.00 96 GLU A N 1
ATOM 798 C CA . GLU A 1 96 ? -9.289 3.698 2.751 1.00 95.00 96 GLU A CA 1
ATOM 799 C C . GLU A 1 96 ? -8.038 2.875 2.443 1.00 95.00 96 GLU A C 1
ATOM 801 O O . GLU A 1 96 ? -7.146 2.712 3.278 1.00 95.0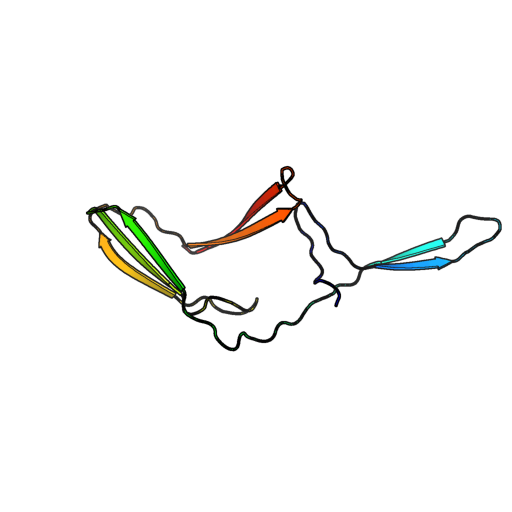0 96 GLU A O 1
ATOM 806 N N . ILE A 1 97 ? -7.922 2.428 1.191 1.00 96.19 97 ILE A N 1
ATOM 807 C CA . ILE A 1 97 ? -6.659 1.933 0.637 1.00 96.19 97 ILE A CA 1
ATOM 808 C C . ILE A 1 97 ? -6.020 3.078 -0.138 1.00 96.19 97 ILE A C 1
ATOM 810 O O . ILE A 1 97 ? -6.552 3.512 -1.159 1.00 96.19 97 IL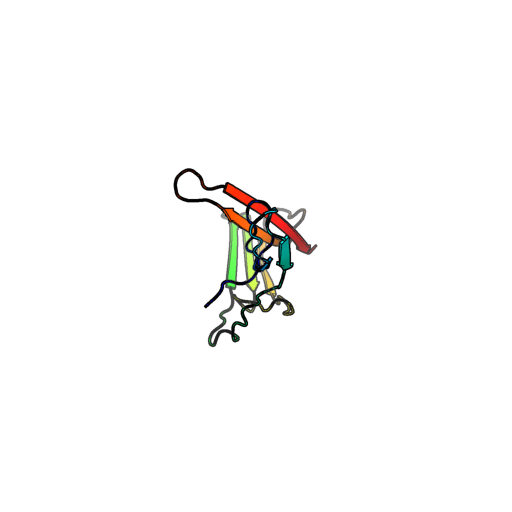E A O 1
ATOM 814 N N . ARG A 1 98 ? -4.858 3.553 0.321 1.00 96.94 98 ARG A N 1
ATOM 815 C CA . ARG A 1 98 ? -4.128 4.659 -0.314 1.00 96.94 98 ARG A CA 1
ATOM 816 C C . ARG A 1 98 ? -2.819 4.179 -0.923 1.00 96.94 98 ARG A C 1
ATOM 818 O O . ARG A 1 98 ? -2.035 3.487 -0.275 1.00 96.94 98 ARG A O 1
ATOM 825 N N . ARG A 1 99 ? -2.555 4.590 -2.162 1.00 97.19 99 ARG A N 1
ATOM 826 C CA . ARG A 1 99 ? -1.258 4.437 -2.822 1.00 97.19 99 ARG A CA 1
ATOM 827 C C . ARG A 1 99 ? -0.466 5.723 -2.658 1.00 97.19 99 ARG A C 1
ATOM 829 O O . ARG A 1 99 ? -0.960 6.791 -3.000 1.00 97.19 99 ARG A O 1
ATOM 836 N N . ARG A 1 100 ? 0.768 5.610 -2.167 1.00 97.25 100 ARG A N 1
ATOM 837 C CA . ARG A 1 100 ? 1.714 6.724 -2.048 1.00 97.25 100 ARG A CA 1
ATOM 838 C C . ARG A 1 100 ? 2.914 6.486 -2.961 1.00 97.25 100 ARG A C 1
ATOM 840 O O . ARG A 1 100 ? 3.630 5.504 -2.781 1.00 97.25 100 ARG A O 1
ATOM 847 N N . GLU A 1 101 ? 3.136 7.381 -3.914 1.00 97.50 101 GLU A N 1
ATOM 848 C CA . GLU A 1 101 ? 4.297 7.387 -4.803 1.00 97.50 101 GLU A CA 1
ATOM 849 C C . GLU A 1 101 ? 5.259 8.500 -4.380 1.00 97.50 101 GLU A C 1
ATOM 851 O O . GLU A 1 101 ? 4.923 9.678 -4.448 1.00 97.50 101 GLU A O 1
ATOM 856 N N . SER A 1 102 ? 6.469 8.125 -3.964 1.00 96.62 102 SER A N 1
ATOM 857 C CA . SER A 1 102 ? 7.540 9.071 -3.636 1.00 96.62 102 SER A CA 1
ATOM 858 C C . SER A 1 102 ? 8.610 9.029 -4.730 1.00 96.62 102 SER A C 1
ATOM 860 O O . SER A 1 102 ? 9.186 7.971 -4.975 1.00 96.62 102 SER A O 1
ATOM 862 N N . THR A 1 103 ? 8.887 10.165 -5.373 1.00 96.69 103 THR A N 1
ATOM 863 C CA . THR A 1 103 ? 9.876 10.301 -6.460 1.00 96.69 103 THR A CA 1
ATOM 864 C C . THR A 1 103 ? 10.910 11.372 -6.118 1.00 96.69 103 THR A C 1
ATOM 866 O O . THR A 1 103 ? 10.583 12.372 -5.487 1.00 96.69 103 THR A O 1
ATOM 869 N N . GLY A 1 104 ? 12.156 11.192 -6.557 1.00 94.06 104 GLY A N 1
ATOM 870 C CA . GLY A 1 104 ? 13.258 12.119 -6.286 1.00 94.06 104 GLY A CA 1
ATOM 871 C C . GLY A 1 104 ? 14.113 11.699 -5.090 1.00 94.06 104 GLY A C 1
ATOM 872 O O . GLY A 1 104 ? 13.977 10.596 -4.562 1.00 94.06 104 GLY A O 1
ATOM 873 N N . SER A 1 105 ? 15.047 12.564 -4.700 1.00 91.81 105 SER A N 1
ATOM 874 C CA . SER A 1 105 ? 16.015 12.288 -3.634 1.00 91.81 105 SER A CA 1
ATOM 875 C C . SER A 1 105 ? 16.374 13.557 -2.868 1.00 91.81 105 SER A C 1
ATOM 877 O O . SER A 1 105 ? 16.529 14.623 -3.470 1.00 91.81 105 SER A O 1
ATOM 879 N N . GLY A 1 106 ? 16.577 13.435 -1.555 1.00 90.25 106 GLY A N 1
ATOM 880 C CA . GLY A 1 106 ? 16.954 14.558 -0.696 1.00 90.25 106 GLY A CA 1
ATOM 881 C C . GLY A 1 106 ? 15.872 15.638 -0.657 1.00 90.25 106 GLY A C 1
ATOM 882 O O . GLY A 1 106 ? 14.685 15.335 -0.534 1.00 90.25 106 GLY A O 1
ATOM 883 N N . SER A 1 107 ? 16.281 16.898 -0.795 1.00 90.00 107 SER A N 1
ATOM 884 C CA . SER A 1 107 ? 15.384 18.062 -0.792 1.00 90.00 107 SER A CA 1
ATOM 885 C C . SER A 1 107 ? 14.392 18.100 -1.961 1.00 90.00 107 SER A C 1
ATOM 887 O O . SER A 1 107 ? 13.392 18.802 -1.871 1.00 90.00 107 SER A O 1
ATOM 889 N N . ASN A 1 108 ? 14.621 17.331 -3.029 1.00 92.44 108 ASN A N 1
ATOM 890 C CA . ASN A 1 108 ? 13.779 17.306 -4.230 1.00 92.44 108 ASN A CA 1
ATOM 891 C C . ASN A 1 108 ? 12.826 16.099 -4.247 1.00 92.44 108 ASN A C 1
ATOM 893 O O . ASN A 1 108 ? 12.656 15.457 -5.284 1.00 92.44 108 ASN A O 1
ATOM 897 N N . THR A 1 109 ? 12.261 15.738 -3.092 1.00 94.62 109 THR A N 1
ATOM 898 C CA . THR A 1 109 ? 11.316 14.618 -2.982 1.00 94.62 109 THR A CA 1
ATOM 899 C C . THR A 1 109 ? 9.891 15.097 -3.253 1.00 94.62 109 THR A C 1
ATOM 901 O O . THR A 1 109 ? 9.393 15.989 -2.572 1.00 94.62 109 THR A O 1
ATOM 904 N N . TYR A 1 110 ? 9.219 14.458 -4.206 1.00 95.06 110 TYR A N 1
ATOM 905 C CA . TYR A 1 110 ? 7.815 14.673 -4.548 1.00 95.06 110 TYR A CA 1
ATOM 906 C C . TYR A 1 110 ? 6.995 13.479 -4.080 1.00 95.06 110 TYR A C 1
ATOM 908 O O . TYR A 1 110 ? 7.401 12.333 -4.282 1.00 95.06 110 TYR A O 1
ATOM 916 N N . VAL A 1 111 ? 5.851 13.737 -3.451 1.00 95.88 111 VAL A N 1
ATOM 917 C CA . VAL A 1 111 ? 4.973 12.699 -2.909 1.00 95.88 111 VAL A CA 1
ATOM 918 C C . VAL A 1 111 ? 3.582 12.874 -3.491 1.00 95.88 111 VAL A C 1
ATOM 920 O O . VAL A 1 111 ? 2.913 13.856 -3.193 1.00 95.88 111 VAL A O 1
ATOM 923 N N . GLU A 1 112 ? 3.136 11.879 -4.247 1.00 97.06 112 GLU A N 1
ATOM 924 C CA . GLU A 1 112 ? 1.764 11.770 -4.733 1.00 97.06 112 GLU A CA 1
ATOM 925 C C . GLU A 1 112 ? 1.014 10.738 -3.906 1.00 97.06 112 GLU A C 1
ATOM 927 O O . GLU A 1 112 ? 1.546 9.670 -3.595 1.00 97.06 112 GLU A O 1
ATOM 932 N N . THR A 1 113 ? -0.218 11.055 -3.515 1.00 97.12 113 THR A N 1
ATOM 933 C CA . THR A 1 113 ? -1.074 10.121 -2.780 1.00 97.12 113 THR A CA 1
ATOM 934 C C . THR A 1 113 ? -2.443 10.037 -3.429 1.00 97.12 113 THR A C 1
ATOM 936 O O . THR A 1 113 ? -3.117 11.045 -3.595 1.00 97.12 113 THR A O 1
ATOM 939 N N . GLU A 1 114 ? -2.871 8.817 -3.724 1.00 96.81 114 GLU A N 1
ATOM 940 C CA . GLU A 1 114 ? -4.140 8.505 -4.373 1.00 96.81 114 GLU A CA 1
ATOM 941 C C . GLU A 1 114 ? -4.943 7.534 -3.503 1.00 96.81 114 GLU A C 1
ATOM 943 O O . GLU A 1 114 ? -4.396 6.546 -3.001 1.00 96.81 114 GLU A O 1
ATOM 948 N N . THR A 1 115 ? -6.239 7.792 -3.338 1.00 97.00 115 THR A N 1
ATOM 949 C CA . THR A 1 115 ? -7.172 6.845 -2.712 1.00 97.00 115 THR A CA 1
ATOM 950 C C . THR A 1 115 ? -7.652 5.850 -3.768 1.00 97.00 115 THR A C 1
ATOM 952 O O . THR A 1 115 ? -8.338 6.224 -4.713 1.00 97.00 115 THR A O 1
ATOM 955 N N . LEU A 1 116 ? -7.274 4.579 -3.614 1.00 95.81 116 LEU A N 1
ATOM 956 C CA . LEU A 1 116 ? -7.621 3.492 -4.535 1.00 95.81 116 LEU A CA 1
ATOM 957 C C . LEU A 1 116 ? -8.977 2.854 -4.221 1.00 95.81 116 LEU A C 1
ATOM 959 O O . LEU A 1 116 ? -9.640 2.344 -5.120 1.00 95.81 116 LEU A O 1
ATOM 963 N N . ALA A 1 117 ? -9.363 2.832 -2.947 1.00 95.69 117 ALA A N 1
ATOM 964 C CA . ALA A 1 117 ? -10.639 2.293 -2.498 1.00 95.69 117 ALA A CA 1
ATOM 965 C C . ALA A 1 117 ? -11.081 2.985 -1.210 1.00 95.69 117 ALA A C 1
ATOM 967 O O . ALA A 1 117 ? -10.243 3.278 -0.357 1.00 95.69 117 ALA A O 1
ATOM 968 N N . ASN A 1 118 ? -12.391 3.179 -1.075 1.00 91.94 118 ASN A N 1
ATOM 969 C CA . ASN A 1 118 ? -13.056 3.603 0.149 1.00 91.94 118 ASN A CA 1
ATOM 970 C C . ASN A 1 118 ? -14.064 2.505 0.537 1.00 91.94 118 ASN A C 1
ATOM 972 O O . ASN A 1 118 ? -14.868 2.070 -0.293 1.00 91.94 118 ASN A O 1
ATOM 976 N N . LEU A 1 119 ? -13.942 2.006 1.763 1.00 84.19 119 LEU A N 1
ATOM 977 C CA . LEU A 1 119 ? -14.754 0.955 2.356 1.00 84.19 119 LEU A CA 1
ATOM 978 C C . LEU A 1 119 ? -15.656 1.617 3.404 1.00 84.19 119 LEU A C 1
ATOM 980 O O . LEU A 1 119 ? -15.196 1.958 4.499 1.00 84.19 119 LEU A O 1
ATOM 984 N N . ASN A 1 120 ? -16.916 1.807 3.011 1.00 69.12 120 ASN A N 1
ATOM 985 C CA . ASN A 1 120 ? -18.003 2.315 3.851 1.00 69.12 120 ASN A CA 1
ATOM 986 C C . ASN A 1 120 ? -18.754 1.179 4.548 1.00 69.12 120 ASN A C 1
ATOM 988 O O . ASN A 1 120 ? -18.854 0.087 3.939 1.00 69.12 120 ASN A O 1
#

Sequence (120 aa):
MPYESYNGVNVRLRYILKVTVSRNYVSNIVESRHFLVRNYTPLPTINNSIKMEVGIEDCLHIEFEYSKSKYHLKDVIIGKIYFLLVRIKIKNMELEIRRRESTGSGSNTYVETETLANLN